Protein AF-A0A1I7VX96-F1 (afdb_monomer_lite)

Secondary structure (DSSP, 8-state):
--EEEEETTEEEEEEE-SSEEEEEE--EEEETTEEEETT-EEEETTEEEEEETTEEEEEEEEEE-TTS-EEEEETT-EEEETTEEEEEEE-SS-TTEEEEEEEE-SSS-----TT----TTSPPS--TT-SS---S--EEEEESEEE-----SEEEEEPP-TT--

pLDDT: mean 77.09, std 17.84, range [37.12, 96.31]

Foldseek 3Di:
DWDWDDDPNWTKIWDDDLWKTKIATAQWAADPNDTGHQQDWDDDDQFIWGIHSFFIFTQFGWDAEPVRDIDTDGEQDWDDHPQKIWHFYADPVCNQKIKIKIDGDPPDPPDPPPPPPDPPVDPPPPDPPPVDDDPDMDMDMDGRTDTRPDDDSMDMDTDDNPPPD

Radius of gyration: 26.32 Å; chains: 1; bounding box: 62×41×82 Å

Sequence (165 aa):
ADDNKTVDGFWFSCSYDTFRLKYEEEPRCVVNGTQYHVGELFREDYFQWLCLENGRWVTGCYYQNETKHWILLRIGQTGYNGLVKHVCDQYDDYPGRVQYYAEVRKDVPVKHPPNKGKNQNLPELIDNRLKEAPVRWLHTNAANFIVNNEGFKSKIRYLRDFRQI

Organism: Loa loa (NCBI:txid7209)

Structure (mmCIF, N/CA/C/O backbone):
data_AF-A0A1I7VX96-F1
#
_entry.id   AF-A0A1I7VX96-F1
#
loop_
_atom_site.group_PDB
_atom_site.id
_atom_site.type_symbol
_atom_site.label_atom_id
_atom_site.label_alt_id
_atom_site.label_comp_id
_atom_site.label_asym_id
_atom_site.label_entity_id
_atom_site.label_seq_id
_atom_site.pdbx_PDB_ins_code
_atom_site.Cartn_x
_atom_site.Cartn_y
_atom_site.Cartn_z
_atom_site.occupancy
_atom_site.B_iso_or_equiv
_atom_site.auth_seq_id
_atom_site.auth_comp_id
_atom_site.auth_asym_id
_atom_site.auth_atom_id
_atom_site.pdbx_PDB_model_num
ATOM 1 N N . ALA A 1 1 ? 30.147 1.633 -24.157 1.00 53.84 1 ALA A N 1
ATOM 2 C CA . ALA A 1 1 ? 29.199 0.508 -24.097 1.00 53.84 1 ALA A CA 1
ATOM 3 C C . ALA A 1 1 ? 28.753 0.419 -22.649 1.00 53.84 1 ALA A C 1
ATOM 5 O O . ALA A 1 1 ? 29.617 0.549 -21.793 1.00 53.84 1 ALA A O 1
ATOM 6 N N . ASP A 1 2 ? 27.444 0.312 -22.430 1.00 61.50 2 ASP A N 1
ATOM 7 C CA . ASP A 1 2 ? 26.744 0.328 -21.136 1.00 61.50 2 ASP A CA 1
ATOM 8 C C . ASP A 1 2 ? 26.829 1.660 -20.375 1.00 61.50 2 ASP A C 1
ATOM 10 O O . ASP A 1 2 ? 27.582 1.824 -19.419 1.00 61.50 2 ASP A O 1
ATOM 14 N N . ASP A 1 3 ? 26.023 2.629 -20.819 1.00 75.44 3 ASP A N 1
ATOM 15 C CA . ASP A 1 3 ? 25.790 3.868 -20.072 1.00 75.44 3 ASP A CA 1
ATOM 16 C C . ASP A 1 3 ? 24.621 3.636 -19.104 1.00 75.44 3 ASP A C 1
ATOM 18 O O . ASP A 1 3 ? 23.458 3.593 -19.520 1.00 75.44 3 ASP A O 1
ATOM 22 N N . ASN A 1 4 ? 24.929 3.506 -17.812 1.00 83.75 4 ASN A N 1
ATOM 23 C CA . ASN A 1 4 ? 23.937 3.658 -16.751 1.00 83.75 4 ASN A CA 1
ATOM 24 C C . ASN A 1 4 ? 23.809 5.148 -16.426 1.00 83.75 4 ASN A C 1
ATOM 26 O O . ASN A 1 4 ? 24.782 5.791 -16.028 1.00 83.75 4 ASN A O 1
ATOM 30 N N . LYS A 1 5 ? 22.611 5.702 -16.597 1.00 89.38 5 LYS A N 1
ATOM 31 C CA . LYS A 1 5 ? 22.299 7.097 -16.276 1.00 89.38 5 LYS A CA 1
ATOM 32 C C . LYS A 1 5 ? 21.200 7.153 -15.240 1.00 89.38 5 LYS A C 1
ATOM 34 O O . LYS A 1 5 ? 20.180 6.493 -15.386 1.00 89.38 5 LYS A O 1
ATOM 39 N N . THR A 1 6 ? 21.390 7.981 -14.227 1.00 90.12 6 THR A N 1
ATOM 40 C CA . THR A 1 6 ? 20.350 8.266 -13.242 1.00 90.12 6 THR A CA 1
ATOM 41 C C . THR A 1 6 ? 19.628 9.549 -13.640 1.00 90.12 6 THR A C 1
ATOM 43 O O . THR A 1 6 ? 20.275 10.572 -13.866 1.00 90.12 6 THR A O 1
ATOM 46 N N . VAL A 1 7 ? 18.301 9.501 -13.730 1.00 85.56 7 VAL A N 1
ATOM 47 C CA . VAL A 1 7 ? 17.436 10.663 -13.983 1.00 85.56 7 VAL A CA 1
ATOM 48 C C . VAL A 1 7 ? 16.371 10.680 -12.894 1.00 85.56 7 VAL A C 1
ATOM 50 O O . VAL A 1 7 ? 15.734 9.661 -12.643 1.00 85.56 7 VAL A O 1
ATOM 53 N N . ASP A 1 8 ? 16.224 11.814 -12.209 1.00 86.00 8 ASP A N 1
ATOM 54 C CA . ASP A 1 8 ? 15.278 11.997 -11.096 1.00 86.00 8 ASP A CA 1
ATOM 55 C C . ASP A 1 8 ? 15.392 10.939 -9.981 1.00 86.00 8 ASP A C 1
ATOM 57 O O . ASP A 1 8 ? 14.413 10.593 -9.331 1.00 86.00 8 ASP A O 1
ATOM 61 N N . GLY A 1 9 ? 16.604 10.418 -9.755 1.00 87.88 9 GLY A N 1
ATOM 62 C CA . GLY A 1 9 ? 16.881 9.396 -8.739 1.00 87.88 9 GLY A CA 1
ATOM 63 C C . GLY A 1 9 ? 16.716 7.949 -9.212 1.00 87.88 9 GLY A C 1
ATOM 64 O O . GLY A 1 9 ? 17.156 7.052 -8.504 1.00 87.88 9 GLY A O 1
ATOM 65 N N . PHE A 1 10 ? 16.191 7.721 -10.418 1.00 89.94 10 PHE A N 1
ATOM 66 C CA . PHE A 1 10 ? 15.984 6.386 -10.987 1.00 89.94 10 PHE A CA 1
ATOM 67 C C . PHE A 1 10 ? 17.051 6.048 -12.021 1.00 89.94 10 PHE A C 1
ATOM 69 O O . PHE A 1 10 ? 17.433 6.908 -12.823 1.00 89.94 10 PHE A O 1
ATOM 76 N N . TRP A 1 11 ? 17.545 4.809 -12.024 1.00 91.19 11 TRP A N 1
ATOM 77 C CA . TRP A 1 11 ? 18.533 4.381 -13.015 1.00 91.19 11 TRP A CA 1
ATOM 78 C C . TRP A 1 11 ? 17.889 3.918 -14.327 1.00 91.19 11 TRP A C 1
ATOM 80 O O . TRP A 1 11 ? 16.835 3.286 -14.372 1.00 91.19 11 TRP A O 1
ATOM 90 N N . PHE A 1 12 ? 18.585 4.220 -15.416 1.00 91.12 12 PHE A N 1
ATOM 91 C CA . PHE A 1 12 ? 18.267 3.821 -16.776 1.00 91.12 12 PHE A CA 1
ATOM 92 C C . PHE A 1 12 ? 19.527 3.254 -17.410 1.00 91.12 12 PHE A C 1
ATOM 94 O O . PHE A 1 12 ? 20.603 3.845 -17.297 1.00 91.12 12 PHE A O 1
ATOM 101 N N . SER A 1 13 ? 19.400 2.124 -18.092 1.00 90.75 13 SER A N 1
ATOM 102 C CA . SER A 1 13 ? 20.506 1.462 -18.769 1.00 90.75 13 SER A CA 1
ATOM 103 C C . SER A 1 13 ? 20.202 1.300 -20.249 1.00 90.75 13 SER A C 1
ATOM 105 O O . SER A 1 13 ? 19.113 0.873 -20.641 1.00 90.75 13 SER A O 1
ATOM 107 N N . CYS A 1 14 ? 21.177 1.638 -21.088 1.00 89.56 14 CYS A N 1
ATOM 108 C CA . CYS A 1 14 ? 21.124 1.374 -22.518 1.00 89.56 14 CYS A CA 1
ATOM 109 C C . CYS A 1 14 ? 22.382 0.613 -22.938 1.00 89.56 14 CYS A C 1
ATOM 111 O O . CYS A 1 14 ? 23.497 1.141 -22.880 1.00 89.56 14 CYS A O 1
ATOM 113 N N . SER A 1 15 ? 22.183 -0.625 -23.379 1.00 89.06 15 SER A N 1
ATOM 114 C CA . SER A 1 15 ? 23.227 -1.513 -23.886 1.00 89.06 15 SER A CA 1
ATOM 115 C C . SER A 1 15 ? 22.961 -1.821 -25.356 1.00 89.06 15 SER A C 1
ATOM 117 O O . SER A 1 15 ? 21.817 -2.009 -25.778 1.00 89.06 15 SER A O 1
ATOM 119 N N . TYR A 1 16 ? 24.009 -1.838 -26.175 1.00 88.00 16 TYR A N 1
ATOM 120 C CA . TYR A 1 16 ? 23.887 -2.171 -27.591 1.00 88.00 16 TYR A CA 1
ATOM 121 C C . TYR A 1 16 ? 25.049 -3.045 -28.047 1.00 88.00 16 TYR A C 1
ATOM 123 O O . TYR A 1 16 ? 26.193 -2.851 -27.638 1.00 88.00 16 TYR A O 1
ATOM 131 N N . ASP A 1 17 ? 24.732 -3.993 -28.917 1.00 85.38 17 ASP A N 1
ATOM 132 C CA . ASP A 1 17 ? 25.688 -4.809 -29.652 1.00 85.38 17 ASP A CA 1
ATOM 133 C C . ASP A 1 17 ? 25.320 -4.812 -31.150 1.00 85.38 17 ASP A C 1
ATOM 135 O O . ASP A 1 17 ? 24.450 -4.062 -31.600 1.00 85.38 17 ASP A O 1
ATOM 139 N N . THR A 1 18 ? 26.010 -5.619 -31.958 1.00 82.44 18 THR A N 1
ATOM 140 C CA . THR A 1 18 ? 25.782 -5.691 -33.412 1.00 82.44 18 THR A CA 1
ATOM 141 C C . THR A 1 18 ? 24.406 -6.242 -33.795 1.00 82.44 18 THR A C 1
ATOM 143 O O . THR A 1 18 ? 23.963 -6.026 -34.920 1.00 82.44 18 THR A O 1
ATOM 146 N N . PHE A 1 19 ? 23.724 -6.944 -32.888 1.00 83.69 19 PHE A N 1
ATOM 147 C CA . PHE A 1 19 ? 22.478 -7.665 -33.152 1.00 83.69 19 PHE A CA 1
ATOM 148 C C . PHE A 1 19 ? 21.283 -7.111 -32.381 1.00 83.69 19 PHE A C 1
ATOM 150 O O . PHE A 1 19 ? 20.142 -7.330 -32.792 1.00 83.69 19 PHE A O 1
ATOM 157 N N . ARG A 1 20 ? 21.497 -6.414 -31.265 1.00 87.75 20 ARG A N 1
ATOM 158 C CA . ARG A 1 20 ? 20.423 -5.908 -30.411 1.00 87.75 20 ARG A CA 1
ATOM 159 C C . ARG A 1 20 ? 20.769 -4.585 -29.737 1.00 87.75 20 ARG A C 1
ATOM 161 O O . ARG A 1 20 ? 21.895 -4.320 -29.334 1.00 87.75 20 ARG A O 1
ATOM 168 N N . LEU A 1 21 ? 19.722 -3.797 -29.545 1.00 88.62 21 LEU A N 1
ATOM 169 C CA . LEU A 1 21 ? 19.660 -2.654 -28.648 1.00 88.62 21 LEU A CA 1
ATOM 170 C C . LEU A 1 21 ? 18.741 -3.036 -27.482 1.00 88.62 21 LEU A C 1
ATOM 172 O O . LEU A 1 21 ? 17.587 -3.407 -27.712 1.00 88.62 21 LEU A O 1
ATOM 176 N N . LYS A 1 22 ? 19.240 -2.957 -26.251 1.00 90.06 22 LYS A N 1
ATOM 177 C CA . LYS A 1 22 ? 18.507 -3.266 -25.023 1.00 90.06 22 LYS A CA 1
ATOM 178 C C . LYS A 1 22 ? 18.438 -2.019 -24.145 1.00 90.06 22 LYS A C 1
ATOM 180 O O . LYS A 1 22 ? 19.456 -1.429 -23.795 1.00 90.06 22 LYS A O 1
ATOM 185 N N . TYR A 1 23 ? 17.217 -1.647 -23.790 1.00 89.62 23 TYR A N 1
ATOM 186 C CA . TYR A 1 23 ? 16.910 -0.578 -22.851 1.00 89.62 23 TYR A CA 1
ATOM 187 C C . TYR A 1 23 ? 16.267 -1.175 -21.604 1.00 89.62 23 TYR A C 1
ATOM 189 O O . TYR A 1 23 ? 15.375 -2.019 -21.728 1.00 89.62 23 TYR A O 1
ATOM 197 N N . GLU A 1 24 ? 16.712 -0.734 -20.435 1.00 90.19 24 GLU A N 1
ATOM 198 C CA . GLU A 1 24 ? 16.163 -1.101 -19.131 1.00 90.19 24 GLU A CA 1
ATOM 199 C C . GLU A 1 24 ? 15.990 0.148 -18.274 1.00 90.19 24 GLU A C 1
ATOM 201 O O . GLU A 1 24 ? 16.815 1.062 -18.310 1.00 90.19 24 GLU A O 1
ATOM 206 N N . GLU A 1 25 ? 14.920 0.169 -17.493 1.00 89.75 25 GLU A N 1
ATOM 207 C CA . GLU A 1 25 ? 14.646 1.210 -16.511 1.00 89.75 25 GLU A CA 1
ATOM 208 C C . GLU A 1 25 ? 14.363 0.590 -15.144 1.00 89.75 25 GLU A C 1
ATOM 210 O O . GLU A 1 25 ? 13.839 -0.525 -15.041 1.00 89.75 25 GLU A O 1
ATOM 215 N N . GLU A 1 26 ? 14.722 1.319 -14.091 1.00 89.69 26 GLU A N 1
ATOM 216 C CA . GLU A 1 26 ? 14.407 0.936 -12.724 1.00 89.69 26 GLU A CA 1
ATOM 217 C C . GLU A 1 26 ? 12.884 0.818 -12.536 1.00 89.69 26 GLU A C 1
ATOM 219 O O . GLU A 1 26 ? 12.147 1.758 -12.852 1.00 89.69 26 GLU A O 1
ATOM 224 N N . PRO A 1 27 ? 12.379 -0.312 -12.006 1.00 89.06 27 PRO A N 1
ATOM 225 C CA . PRO A 1 27 ? 10.967 -0.431 -11.688 1.00 89.06 27 PRO A CA 1
ATOM 226 C C . PRO A 1 27 ? 10.592 0.557 -10.577 1.00 89.06 27 PRO A C 1
ATOM 228 O O . PRO A 1 27 ? 11.306 0.702 -9.588 1.00 89.06 27 PRO A O 1
ATOM 231 N N . ARG A 1 28 ? 9.440 1.211 -10.726 1.00 89.88 28 ARG A N 1
ATOM 232 C CA . ARG A 1 28 ? 8.921 2.210 -9.782 1.00 89.88 28 ARG A CA 1
ATOM 233 C C . ARG A 1 28 ? 7.401 2.217 -9.779 1.00 89.88 28 ARG A C 1
ATOM 235 O O . ARG A 1 28 ? 6.787 1.636 -10.671 1.00 89.88 28 ARG A O 1
ATOM 242 N N . CYS A 1 29 ? 6.795 2.886 -8.806 1.00 91.12 29 CYS A N 1
ATOM 243 C CA . CYS A 1 29 ? 5.356 3.150 -8.789 1.00 91.12 29 CYS A CA 1
ATOM 244 C C . CYS A 1 29 ? 5.109 4.632 -9.007 1.00 91.12 29 CYS A C 1
ATOM 246 O O . CYS A 1 29 ? 5.711 5.455 -8.321 1.00 91.12 29 CYS A O 1
ATOM 248 N N . VAL A 1 30 ? 4.183 4.969 -9.905 1.00 90.19 30 VAL A N 1
ATOM 249 C CA . VAL A 1 30 ? 3.789 6.360 -10.143 1.00 90.19 30 VAL A CA 1
ATOM 250 C C . VAL A 1 30 ? 2.350 6.570 -9.712 1.00 90.19 30 VAL A C 1
ATOM 252 O O . VAL A 1 30 ? 1.417 5.974 -10.249 1.00 90.19 30 VAL A O 1
ATOM 255 N N . VAL A 1 31 ? 2.181 7.413 -8.699 1.00 89.44 31 VAL A N 1
ATOM 256 C CA . VAL A 1 31 ? 0.896 7.687 -8.055 1.00 89.44 31 VAL A CA 1
ATOM 257 C C . VAL A 1 31 ? 0.717 9.194 -7.995 1.00 89.44 31 VAL A C 1
ATOM 259 O O . VAL A 1 31 ? 1.516 9.892 -7.380 1.00 89.44 31 VAL A O 1
ATOM 262 N N . ASN A 1 32 ? -0.314 9.708 -8.671 1.00 88.31 32 ASN A N 1
ATOM 263 C CA . ASN A 1 32 ? -0.612 11.145 -8.755 1.00 88.31 32 ASN A CA 1
ATOM 264 C C . ASN A 1 32 ? 0.596 12.016 -9.171 1.00 88.31 32 ASN A C 1
ATOM 266 O O . ASN A 1 32 ? 0.725 13.160 -8.745 1.00 88.31 32 ASN A O 1
ATOM 270 N N . GLY A 1 33 ? 1.490 11.472 -10.007 1.00 87.00 33 GLY A N 1
ATOM 271 C CA . GLY A 1 33 ? 2.703 12.149 -10.481 1.00 87.00 33 GLY A CA 1
ATOM 272 C C . GLY A 1 33 ? 3.916 12.040 -9.551 1.00 87.00 33 GLY A C 1
ATOM 273 O O . GLY A 1 33 ? 5.005 12.452 -9.940 1.00 87.00 33 GLY A O 1
ATOM 274 N N . THR A 1 34 ? 3.771 11.460 -8.357 1.00 91.19 34 THR A N 1
ATOM 275 C CA . THR A 1 34 ? 4.896 11.128 -7.473 1.00 91.19 34 THR A CA 1
ATOM 276 C C . THR A 1 34 ? 5.432 9.741 -7.804 1.00 91.19 34 THR A C 1
ATOM 278 O O . THR A 1 34 ? 4.657 8.805 -8.001 1.00 91.19 34 THR A O 1
ATOM 281 N N . GLN A 1 35 ? 6.757 9.623 -7.876 1.00 91.19 35 GLN A N 1
ATOM 282 C CA . GLN A 1 35 ? 7.459 8.378 -8.169 1.00 91.19 35 GLN A CA 1
ATOM 283 C C . GLN A 1 35 ? 8.017 7.789 -6.872 1.00 91.19 35 GLN A C 1
ATOM 285 O O . GLN A 1 35 ? 8.638 8.511 -6.095 1.00 91.19 35 GLN A O 1
ATOM 290 N N . TYR A 1 36 ? 7.802 6.495 -6.661 1.00 92.62 36 TYR A N 1
ATOM 291 C CA . TYR A 1 36 ? 8.263 5.752 -5.488 1.00 92.62 36 TYR A CA 1
ATOM 292 C C . TYR A 1 36 ? 9.166 4.602 -5.915 1.00 92.62 36 TYR A C 1
ATOM 294 O O . TYR A 1 36 ? 8.854 3.901 -6.887 1.00 92.62 36 TYR A O 1
ATOM 302 N N . HIS A 1 37 ? 10.247 4.379 -5.171 1.00 93.31 37 HIS A N 1
ATOM 303 C CA . HIS A 1 37 ? 11.122 3.235 -5.411 1.00 93.31 37 HIS A CA 1
ATOM 304 C C . HIS A 1 37 ? 10.446 1.933 -4.979 1.00 93.31 37 HIS A C 1
ATOM 306 O O . HIS A 1 37 ? 9.606 1.896 -4.076 1.00 93.31 37 HIS A O 1
ATOM 312 N N . VAL A 1 38 ? 10.834 0.825 -5.605 1.00 93.25 38 VAL A N 1
ATOM 313 C CA . VAL A 1 38 ? 10.371 -0.499 -5.179 1.00 93.25 38 VAL A CA 1
ATOM 314 C C . VAL A 1 38 ? 10.849 -0.782 -3.755 1.00 93.25 38 VAL A C 1
ATOM 316 O O . VAL A 1 38 ? 12.014 -0.590 -3.420 1.00 93.25 38 VAL A O 1
ATOM 319 N N . GLY A 1 39 ? 9.928 -1.241 -2.910 1.00 94.19 39 GLY A N 1
ATOM 320 C CA . GLY A 1 39 ? 10.145 -1.427 -1.476 1.00 94.19 39 GLY A CA 1
ATOM 321 C C . GLY A 1 39 ? 9.770 -0.211 -0.625 1.00 94.19 39 GLY A C 1
ATOM 322 O O . GLY A 1 39 ? 9.690 -0.333 0.598 1.00 94.19 39 GLY A O 1
ATOM 323 N N . GLU A 1 40 ? 9.497 0.943 -1.235 1.00 95.62 40 GLU A N 1
ATOM 324 C CA . GLU A 1 40 ? 9.093 2.143 -0.509 1.00 95.62 40 GLU A CA 1
ATOM 325 C C . GLU A 1 40 ? 7.641 2.049 -0.021 1.00 95.62 40 GLU A C 1
ATOM 327 O O . GLU A 1 40 ? 6.742 1.583 -0.729 1.00 95.62 40 GLU A O 1
ATOM 332 N N . LEU A 1 41 ? 7.418 2.507 1.213 1.00 96.19 41 LEU A N 1
ATOM 333 C CA . LEU A 1 41 ? 6.098 2.619 1.821 1.00 96.19 41 LEU A CA 1
ATOM 334 C C . LEU A 1 41 ? 5.607 4.059 1.712 1.00 96.19 41 LEU A C 1
ATOM 336 O O . LEU A 1 41 ? 6.274 4.981 2.179 1.00 96.19 41 LEU A O 1
ATOM 340 N N . PHE A 1 42 ? 4.403 4.248 1.190 1.00 95.50 42 PHE A N 1
ATOM 341 C CA . PHE A 1 42 ? 3.775 5.560 1.078 1.00 95.50 42 PHE A CA 1
ATOM 342 C C . PHE A 1 42 ? 2.320 5.520 1.537 1.00 95.50 42 PHE A C 1
ATOM 344 O O . PHE A 1 42 ? 1.709 4.460 1.675 1.00 95.50 42 PHE A O 1
ATOM 351 N N . ARG A 1 43 ? 1.758 6.695 1.823 1.00 93.69 43 ARG A N 1
ATOM 352 C CA . ARG A 1 43 ? 0.356 6.835 2.217 1.00 93.69 43 ARG A CA 1
ATOM 353 C C . ARG A 1 43 ? -0.432 7.491 1.098 1.00 93.69 43 ARG A C 1
ATOM 355 O O . ARG A 1 43 ? -0.071 8.576 0.653 1.00 93.69 43 ARG A O 1
ATOM 362 N N . GLU A 1 44 ? -1.552 6.880 0.746 1.00 92.19 44 GLU A N 1
ATOM 363 C CA . GLU A 1 44 ? -2.582 7.488 -0.090 1.00 92.19 44 GLU A CA 1
ATOM 364 C C . GLU A 1 44 ? -3.910 7.384 0.664 1.00 92.19 44 GLU A C 1
ATOM 366 O O . GLU A 1 44 ? -4.342 6.291 1.041 1.00 92.19 44 GLU A O 1
ATOM 371 N N . ASP A 1 45 ? -4.510 8.537 0.952 1.00 88.94 45 ASP A N 1
ATOM 372 C CA . ASP A 1 45 ? -5.693 8.676 1.800 1.00 88.94 45 ASP A CA 1
ATOM 373 C C . ASP A 1 45 ? -5.551 7.952 3.152 1.00 88.94 45 ASP A C 1
ATOM 375 O O . ASP A 1 45 ? -4.719 8.312 3.993 1.00 88.94 45 ASP A O 1
ATOM 379 N N . TYR A 1 46 ? -6.372 6.924 3.361 1.00 90.88 46 TYR A N 1
ATOM 380 C CA . TYR A 1 46 ? -6.425 6.116 4.573 1.00 90.88 46 TYR A CA 1
ATOM 381 C C . TYR A 1 46 ? -5.604 4.838 4.465 1.00 90.88 46 TYR A C 1
ATOM 383 O O . TYR A 1 46 ? -5.627 4.054 5.403 1.00 90.88 46 TYR A O 1
ATOM 391 N N . PHE A 1 47 ? -4.894 4.594 3.366 1.00 94.31 47 PHE A N 1
ATOM 392 C CA . PHE A 1 47 ? -4.192 3.335 3.142 1.00 94.31 47 PHE A CA 1
ATOM 393 C C . PHE A 1 47 ? -2.683 3.540 3.082 1.00 94.31 47 PHE A C 1
ATOM 395 O O . PHE A 1 47 ? -2.169 4.514 2.526 1.00 94.31 47 PHE A O 1
ATOM 402 N N . GLN A 1 48 ? -1.971 2.598 3.688 1.00 96.31 48 GLN A N 1
ATOM 403 C CA . GLN A 1 48 ? -0.545 2.433 3.494 1.00 96.31 48 GLN A CA 1
ATOM 404 C C . GLN A 1 48 ? -0.327 1.503 2.309 1.00 96.31 48 GLN A C 1
ATOM 406 O O . GLN A 1 48 ? -0.863 0.395 2.281 1.00 96.31 48 GLN A O 1
ATOM 411 N N . TRP A 1 49 ? 0.484 1.953 1.366 1.00 95.88 49 TRP A N 1
ATOM 412 C CA . TRP A 1 49 ? 0.851 1.220 0.172 1.00 95.88 49 TRP A CA 1
ATOM 413 C C . TRP A 1 49 ? 2.339 0.895 0.196 1.00 95.88 49 TRP A C 1
ATOM 415 O O . TRP A 1 49 ? 3.159 1.724 0.580 1.00 95.88 49 TRP A O 1
ATOM 425 N N . LEU A 1 50 ? 2.674 -0.305 -0.256 1.00 95.69 50 LEU A N 1
ATOM 426 C CA . LEU A 1 50 ? 4.019 -0.742 -0.588 1.00 95.69 50 LEU A CA 1
ATOM 427 C C . LEU A 1 50 ? 4.169 -0.712 -2.103 1.00 95.69 50 LEU A C 1
ATOM 429 O O . LEU A 1 50 ? 3.382 -1.347 -2.813 1.00 95.69 50 LEU A O 1
ATOM 433 N N . CYS A 1 51 ? 5.180 -0.002 -2.591 1.00 94.25 51 CYS A N 1
ATOM 434 C CA . CYS A 1 51 ? 5.542 -0.077 -3.994 1.00 94.25 51 CYS A CA 1
ATOM 435 C C . CYS A 1 51 ? 6.246 -1.406 -4.295 1.00 94.25 51 CYS A C 1
ATOM 437 O O . CYS A 1 51 ? 7.234 -1.768 -3.656 1.00 94.25 51 CYS A O 1
ATOM 439 N N . LEU A 1 52 ? 5.735 -2.131 -5.283 1.00 92.62 52 LEU A N 1
ATOM 440 C CA . LEU A 1 52 ? 6.301 -3.356 -5.832 1.00 92.62 52 LEU A CA 1
ATOM 441 C C . LEU A 1 52 ? 6.688 -3.109 -7.287 1.00 92.62 52 LEU A C 1
ATOM 443 O O . LEU A 1 52 ? 6.217 -2.173 -7.927 1.00 92.62 52 LEU A O 1
ATOM 447 N N . GLU A 1 53 ? 7.503 -3.989 -7.860 1.00 88.62 53 GLU A N 1
ATOM 448 C CA . GLU A 1 53 ? 7.891 -3.820 -9.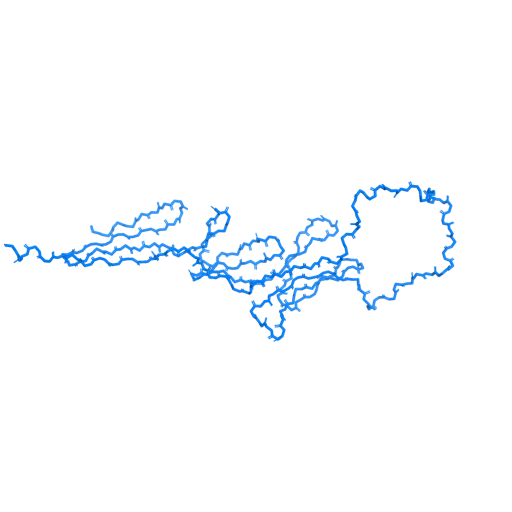258 1.00 88.62 53 GLU A CA 1
ATOM 449 C C . GLU A 1 53 ? 6.669 -3.814 -10.185 1.00 88.62 53 GLU A C 1
ATOM 451 O O . GLU A 1 53 ? 6.607 -3.058 -11.148 1.00 88.62 53 GLU A O 1
ATOM 456 N N . ASN A 1 54 ? 5.701 -4.697 -9.949 1.00 87.56 54 ASN A N 1
ATOM 457 C CA . ASN A 1 54 ? 4.537 -4.922 -10.812 1.00 87.56 54 ASN A CA 1
ATOM 458 C C . ASN A 1 54 ? 3.306 -4.074 -10.448 1.00 87.56 54 ASN A C 1
ATOM 460 O O . ASN A 1 54 ? 2.278 -4.183 -11.118 1.00 87.56 54 ASN A O 1
ATOM 464 N N . GLY A 1 55 ? 3.371 -3.265 -9.394 1.00 90.88 55 GLY A N 1
ATOM 465 C CA . GLY A 1 55 ? 2.197 -2.595 -8.854 1.00 90.88 55 GLY A CA 1
ATOM 466 C C . GLY A 1 55 ? 2.406 -2.106 -7.439 1.00 90.88 55 GLY A C 1
ATOM 467 O O . GLY A 1 55 ? 3.522 -1.978 -6.959 1.00 90.88 55 GLY A O 1
ATOM 468 N N . ARG A 1 56 ? 1.308 -1.842 -6.750 1.00 92.38 56 ARG A N 1
ATOM 469 C CA . ARG A 1 56 ? 1.314 -1.409 -5.355 1.00 92.38 56 ARG A CA 1
ATOM 470 C C . ARG A 1 56 ? 0.361 -2.256 -4.536 1.00 92.38 56 ARG A C 1
ATOM 472 O O . ARG A 1 56 ? -0.697 -2.651 -5.028 1.00 92.38 56 ARG A O 1
ATOM 479 N N . TRP A 1 57 ? 0.752 -2.526 -3.299 1.00 93.75 57 TRP A N 1
ATOM 480 C CA . TRP A 1 57 ? 0.051 -3.428 -2.392 1.00 93.75 57 TRP A CA 1
ATOM 481 C C . TRP A 1 57 ? -0.327 -2.720 -1.092 1.00 93.75 57 TRP A C 1
ATOM 483 O O . TRP A 1 57 ? 0.497 -2.000 -0.533 1.00 93.75 57 TRP A O 1
ATOM 493 N N . VAL A 1 58 ? -1.541 -2.927 -0.583 1.00 94.38 58 VAL A N 1
ATOM 494 C CA . VAL A 1 58 ? -1.975 -2.333 0.690 1.00 94.38 58 VAL A CA 1
ATOM 495 C C . VAL A 1 58 ? -1.366 -3.099 1.863 1.00 94.38 58 VAL A C 1
ATOM 497 O O . VAL A 1 58 ? -1.571 -4.300 2.009 1.00 94.38 58 VAL A O 1
ATOM 500 N N . THR A 1 59 ? -0.641 -2.413 2.743 1.00 94.69 59 THR A N 1
ATOM 501 C CA . THR A 1 59 ? -0.031 -3.021 3.942 1.00 94.69 59 THR A CA 1
ATOM 502 C C . THR A 1 59 ? -0.757 -2.669 5.238 1.00 94.69 59 THR A C 1
ATOM 504 O O . THR A 1 59 ? -0.552 -3.322 6.264 1.00 94.69 59 THR A O 1
ATOM 507 N N . GLY A 1 60 ? -1.618 -1.653 5.215 1.00 94.62 60 GLY A N 1
ATOM 508 C CA . GLY A 1 60 ? -2.364 -1.214 6.389 1.00 94.62 60 GLY A CA 1
ATOM 509 C C . GLY A 1 60 ? -3.236 0.003 6.121 1.00 94.62 60 GLY A C 1
ATOM 510 O O . GLY A 1 60 ? -3.324 0.491 4.994 1.00 94.62 60 GLY A O 1
ATOM 511 N N . CYS A 1 61 ? -3.863 0.502 7.180 1.00 93.69 61 CYS A N 1
ATOM 512 C CA . CYS A 1 61 ? -4.745 1.656 7.143 1.00 93.69 61 CYS A CA 1
ATOM 513 C C . CYS A 1 61 ? -4.326 2.694 8.185 1.00 93.69 61 CYS A C 1
ATOM 515 O O . CYS A 1 61 ? -3.947 2.354 9.302 1.00 93.69 61 CYS A O 1
ATOM 517 N N . TYR A 1 62 ? -4.444 3.969 7.853 1.00 92.81 62 TYR A N 1
ATOM 518 C CA . TYR A 1 62 ? -4.205 5.077 8.758 1.00 92.81 62 TYR A CA 1
ATOM 519 C C . TYR A 1 62 ? -5.516 5.627 9.308 1.00 92.81 62 TYR A C 1
ATOM 521 O O . TYR A 1 62 ? -6.483 5.819 8.575 1.00 92.81 62 TYR A O 1
ATOM 529 N N . TYR A 1 63 ? -5.519 5.970 10.591 1.00 89.81 63 TYR A N 1
ATOM 530 C CA . TYR A 1 63 ? -6.547 6.824 11.178 1.00 89.81 63 TYR A CA 1
ATOM 531 C C . TYR A 1 63 ? -5.913 7.991 11.916 1.00 89.81 63 TYR A C 1
ATOM 533 O O . TYR A 1 63 ? -4.761 7.926 12.344 1.00 89.81 63 TYR A O 1
ATOM 541 N N . GLN A 1 64 ? -6.669 9.071 12.055 1.00 86.81 64 GLN A N 1
ATOM 542 C CA . GLN A 1 64 ? -6.231 10.241 12.793 1.00 86.81 64 GLN A CA 1
ATOM 543 C C . GLN A 1 64 ? -6.807 10.196 14.210 1.00 86.81 64 GLN A C 1
ATOM 545 O O . GLN A 1 64 ? -8.008 9.990 14.392 1.00 86.81 64 GLN A O 1
ATOM 550 N N . ASN A 1 65 ? -5.949 10.351 15.216 1.00 78.75 65 ASN A N 1
ATOM 551 C CA . ASN A 1 65 ? -6.369 10.383 16.613 1.00 78.75 65 ASN A CA 1
ATOM 552 C C . ASN A 1 65 ? -6.883 11.781 17.029 1.00 78.75 65 ASN A C 1
ATOM 554 O O . ASN A 1 65 ? -6.837 12.737 16.252 1.00 78.75 65 ASN A O 1
ATOM 558 N N . GLU A 1 66 ? -7.348 11.917 18.276 1.00 77.88 66 GLU A N 1
ATOM 559 C CA . GLU A 1 66 ? -7.821 13.196 18.841 1.00 77.88 66 GLU A CA 1
ATOM 560 C C . GLU A 1 66 ? -6.781 14.329 18.769 1.00 77.88 66 GLU A C 1
ATOM 562 O O . GLU A 1 66 ? -7.136 15.491 18.571 1.00 77.88 66 GLU A O 1
ATOM 567 N N . THR A 1 67 ? -5.489 14.003 18.861 1.00 81.62 67 THR A N 1
ATOM 568 C CA . THR A 1 67 ? -4.378 14.964 18.771 1.00 81.62 67 THR A CA 1
ATOM 569 C C . THR A 1 67 ? -3.921 15.240 17.336 1.00 81.62 67 THR A C 1
ATOM 571 O O . THR A 1 67 ? -2.888 15.870 17.127 1.00 81.62 67 THR A O 1
ATOM 574 N N . LYS A 1 68 ? -4.702 14.821 16.331 1.00 81.62 68 LYS A N 1
ATOM 575 C CA . LYS A 1 68 ? -4.415 14.972 14.895 1.00 81.62 68 LYS A CA 1
ATOM 576 C C . LYS A 1 68 ? -3.180 14.213 14.395 1.00 81.62 68 LYS A C 1
ATOM 578 O O . LYS A 1 68 ? -2.776 14.409 13.245 1.00 81.62 68 LYS A O 1
ATOM 583 N N . HIS A 1 69 ? -2.621 13.309 15.190 1.00 83.31 69 HIS A N 1
ATOM 584 C CA . HIS A 1 69 ? -1.563 12.402 14.763 1.00 83.31 69 HIS A CA 1
ATOM 585 C C . HIS A 1 69 ? -2.138 11.198 14.018 1.00 83.31 69 HIS A C 1
ATOM 587 O O . HIS A 1 69 ? -3.181 10.648 14.374 1.00 83.31 69 HIS A O 1
ATOM 593 N N . TRP A 1 70 ? -1.432 10.786 12.970 1.00 89.56 70 TRP A N 1
ATOM 594 C CA . TRP A 1 70 ? -1.794 9.624 12.174 1.00 89.56 70 TRP A CA 1
ATOM 595 C C . TRP A 1 70 ? -1.217 8.356 12.790 1.00 89.56 70 TRP A C 1
ATOM 597 O O . TRP A 1 70 ? -0.017 8.274 13.043 1.00 89.56 70 TRP A O 1
ATOM 607 N N . ILE A 1 71 ? -2.077 7.369 13.003 1.00 91.75 71 ILE A N 1
ATOM 608 C CA . ILE A 1 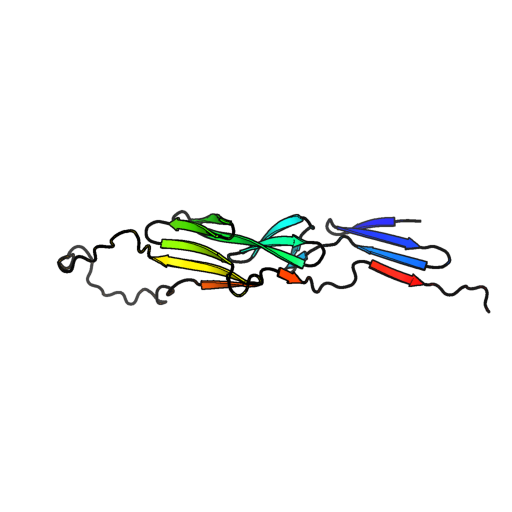71 ? -1.739 6.070 13.574 1.00 91.75 71 ILE A CA 1
ATOM 609 C C . ILE A 1 71 ? -1.976 5.009 12.505 1.00 91.75 71 ILE A C 1
ATOM 611 O O . ILE A 1 71 ? -3.019 5.006 11.851 1.00 91.75 71 ILE A O 1
ATOM 615 N N . LEU A 1 72 ? -0.996 4.125 12.329 1.00 95.19 72 LEU A N 1
ATOM 616 C CA . LEU A 1 72 ? -1.068 2.995 11.411 1.00 95.19 72 LEU A CA 1
ATOM 617 C C . LEU A 1 72 ? -1.687 1.781 12.109 1.00 95.19 72 LEU A C 1
ATOM 619 O O . LEU A 1 72 ? -1.210 1.347 13.156 1.00 95.19 72 LEU A O 1
ATOM 623 N N . LEU A 1 73 ? -2.699 1.204 11.477 1.00 93.88 73 LEU A N 1
ATOM 624 C CA . LEU A 1 73 ? -3.256 -0.108 11.767 1.00 93.88 73 LEU A CA 1
ATOM 625 C C . LEU A 1 73 ? -2.794 -1.074 10.681 1.00 93.88 73 LEU A C 1
ATOM 627 O O . LEU A 1 73 ? -2.964 -0.801 9.493 1.00 93.88 73 LEU A O 1
ATOM 631 N N . ARG A 1 74 ? -2.224 -2.213 11.071 1.00 94.19 74 ARG A N 1
ATOM 632 C CA . ARG A 1 74 ? -1.993 -3.309 10.122 1.00 94.19 74 ARG A CA 1
ATOM 633 C C . ARG A 1 74 ? -3.329 -3.934 9.727 1.00 94.19 74 ARG A C 1
ATOM 635 O O . ARG A 1 74 ? -4.320 -3.799 10.443 1.00 94.19 74 ARG A O 1
ATOM 642 N N . ILE A 1 75 ? -3.340 -4.644 8.606 1.00 91.56 75 ILE A N 1
ATOM 643 C CA . ILE A 1 75 ? -4.509 -5.422 8.185 1.00 91.56 75 ILE A CA 1
ATOM 644 C C . ILE A 1 75 ? -4.901 -6.409 9.299 1.00 91.56 75 ILE A C 1
ATOM 646 O O . ILE A 1 75 ? -4.039 -7.059 9.895 1.00 91.56 75 ILE A O 1
ATOM 650 N N . GLY A 1 76 ? -6.194 -6.461 9.614 1.00 88.69 76 GLY A N 1
ATOM 651 C CA . GLY A 1 76 ? -6.781 -7.227 10.714 1.00 88.69 76 GLY A CA 1
ATOM 652 C C . GLY A 1 76 ? -6.699 -6.542 12.085 1.00 88.69 76 GLY A C 1
ATOM 653 O O . GLY A 1 76 ? -7.183 -7.093 13.072 1.00 88.69 76 GLY A O 1
ATOM 654 N N . GLN A 1 77 ? -6.086 -5.356 12.194 1.00 92.81 77 GLN A N 1
ATOM 655 C CA . GLN A 1 77 ? -5.985 -4.641 13.468 1.00 92.81 77 GLN A CA 1
ATOM 656 C C . GLN A 1 77 ? -7.128 -3.653 13.688 1.00 92.81 77 GLN A C 1
ATOM 658 O O . GLN A 1 77 ? -7.664 -3.026 12.771 1.00 92.81 77 GLN A O 1
ATOM 663 N N . THR A 1 78 ? -7.426 -3.452 14.970 1.00 90.00 78 THR A N 1
ATOM 664 C CA . THR A 1 78 ? -8.375 -2.450 15.444 1.00 90.00 78 THR A CA 1
ATOM 665 C C . THR A 1 78 ? -7.689 -1.441 16.353 1.00 90.00 78 THR A C 1
ATOM 667 O O . THR A 1 78 ? -6.991 -1.828 17.291 1.00 90.00 78 THR A O 1
ATOM 670 N N . GLY A 1 79 ? -7.925 -0.157 16.107 1.00 88.00 79 GLY A N 1
ATOM 671 C CA . GLY A 1 79 ? -7.513 0.950 16.964 1.00 88.00 79 GLY A CA 1
ATOM 672 C C . GLY A 1 79 ? -8.701 1.548 17.704 1.00 88.00 79 GLY A C 1
ATOM 673 O O . GLY A 1 79 ? -9.837 1.482 17.237 1.00 88.00 79 GLY A O 1
ATOM 674 N N . TYR A 1 80 ? -8.439 2.178 18.843 1.00 82.88 80 TYR A N 1
ATOM 675 C CA . TYR A 1 80 ? -9.461 2.885 19.608 1.00 82.88 80 TYR A CA 1
ATOM 676 C C . TYR A 1 80 ? -9.060 4.342 19.786 1.00 82.88 80 TYR A 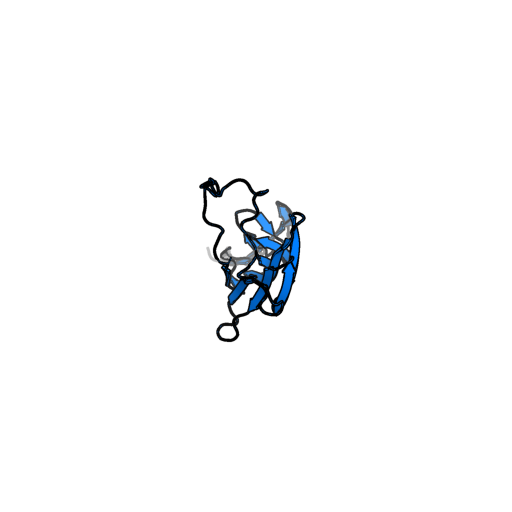C 1
ATOM 678 O O . TYR A 1 80 ? -7.911 4.649 20.103 1.00 82.88 80 TYR A O 1
ATOM 686 N N . ASN A 1 81 ? -10.026 5.229 19.585 1.00 81.19 81 ASN A N 1
ATOM 687 C CA . ASN A 1 81 ? -9.902 6.657 19.820 1.00 81.19 81 ASN A CA 1
ATOM 688 C C . ASN A 1 81 ? -11.163 7.120 20.563 1.00 81.19 81 ASN A C 1
ATOM 690 O O . ASN A 1 81 ? -12.221 7.326 19.964 1.00 81.19 81 ASN A O 1
ATOM 694 N N . GLY A 1 82 ? -11.084 7.145 21.895 1.00 77.38 82 GLY A N 1
ATOM 695 C CA . GLY A 1 82 ? -12.237 7.383 22.763 1.00 77.38 82 GLY A CA 1
ATOM 696 C C . GLY A 1 82 ? -13.354 6.347 22.559 1.00 77.38 82 GLY A C 1
ATOM 697 O O . GLY A 1 82 ? -13.171 5.148 22.794 1.00 77.38 82 GLY A O 1
ATOM 698 N N . LEU A 1 83 ? -14.526 6.824 22.129 1.00 74.94 83 LEU A N 1
ATOM 699 C CA . LEU A 1 83 ? -15.707 5.998 21.829 1.00 74.94 83 LEU A CA 1
ATOM 700 C C . LEU A 1 83 ? -15.710 5.425 20.405 1.00 74.94 83 LEU A C 1
ATOM 702 O O . LEU A 1 83 ? -16.588 4.625 20.077 1.00 74.94 83 LEU A O 1
ATOM 706 N N . VAL A 1 84 ? -14.753 5.823 19.565 1.00 80.81 84 VAL A N 1
ATOM 707 C CA . VAL A 1 84 ? -14.647 5.376 18.175 1.00 80.81 84 VAL A CA 1
ATOM 708 C C . VAL A 1 84 ? -13.661 4.215 18.085 1.00 80.81 84 VAL A C 1
ATOM 710 O O . VAL A 1 84 ? -12.527 4.284 18.563 1.00 80.81 84 VAL A O 1
ATOM 713 N N . LYS A 1 85 ? -14.108 3.128 17.467 1.00 83.06 85 LYS A N 1
ATOM 714 C CA . LYS A 1 85 ? -13.312 1.974 17.066 1.00 83.06 85 LYS A CA 1
ATOM 715 C C . LYS A 1 85 ? -12.990 2.118 15.583 1.00 83.06 85 LYS A C 1
ATOM 717 O O . LYS A 1 85 ? -13.890 2.233 14.757 1.00 83.06 85 LYS A O 1
ATOM 722 N N . HIS A 1 86 ? -11.710 2.096 15.259 1.00 88.12 86 HIS A N 1
ATOM 723 C CA . HIS A 1 86 ? -11.192 2.090 13.899 1.00 88.12 86 HIS A CA 1
ATOM 724 C C . HIS A 1 86 ? -10.766 0.670 13.545 1.00 88.12 86 HIS A C 1
ATOM 726 O O . HIS A 1 86 ? -10.114 0.009 14.352 1.00 88.12 86 HIS A O 1
ATOM 732 N N . VAL A 1 87 ? -11.115 0.203 12.355 1.00 86.00 87 VAL A N 1
ATOM 733 C CA . VAL A 1 87 ? -10.813 -1.154 11.897 1.00 86.00 87 VAL A CA 1
ATOM 734 C C . VAL A 1 87 ? -10.168 -1.077 10.522 1.00 86.00 87 VAL A C 1
ATOM 736 O O . VAL A 1 87 ? -10.666 -0.373 9.644 1.00 86.00 87 VAL A O 1
ATOM 739 N N . CYS A 1 88 ? -9.053 -1.784 10.358 1.00 90.56 88 CYS A N 1
ATOM 740 C CA . CYS A 1 88 ? -8.450 -2.068 9.063 1.00 90.56 88 CYS A CA 1
ATOM 741 C C . CYS A 1 88 ? -8.653 -3.553 8.788 1.00 90.56 88 CYS A C 1
ATOM 743 O O . CYS A 1 88 ? -7.982 -4.381 9.399 1.00 90.56 88 CYS A O 1
ATOM 745 N N . ASP A 1 89 ? -9.602 -3.883 7.928 1.00 86.81 89 ASP A N 1
ATOM 746 C CA . ASP A 1 89 ? -10.039 -5.252 7.693 1.00 86.81 89 ASP A CA 1
ATOM 747 C C . ASP A 1 89 ? -9.743 -5.704 6.264 1.00 86.81 89 ASP A C 1
ATOM 749 O O . ASP A 1 89 ? -9.637 -4.892 5.341 1.00 86.81 89 ASP A O 1
ATOM 753 N N . GLN A 1 90 ? -9.623 -7.009 6.076 1.00 81.69 90 GLN A N 1
ATOM 754 C CA . GLN A 1 90 ? -9.555 -7.632 4.763 1.00 81.69 90 GLN A CA 1
ATOM 755 C C . GLN A 1 90 ? -10.796 -8.496 4.603 1.00 81.69 90 GLN A C 1
ATOM 757 O O . GLN A 1 90 ? -11.099 -9.307 5.466 1.00 81.69 90 GLN A O 1
ATOM 762 N N . TYR A 1 91 ? -11.522 -8.317 3.502 1.00 71.81 91 TYR A N 1
ATOM 763 C CA . TYR A 1 91 ? -12.724 -9.107 3.261 1.00 71.81 91 TYR A CA 1
ATOM 764 C C . TYR A 1 91 ? -12.380 -10.598 3.177 1.00 71.81 91 TYR A C 1
ATOM 766 O O . TYR A 1 91 ? -11.656 -10.999 2.263 1.00 71.81 91 TYR A O 1
ATOM 774 N N . ASP A 1 92 ? -12.964 -11.409 4.061 1.00 68.19 92 ASP A N 1
ATOM 775 C CA . ASP A 1 92 ? -12.813 -12.871 4.043 1.00 68.19 92 ASP A CA 1
ATOM 776 C C . ASP A 1 92 ? -13.276 -13.469 2.702 1.00 68.19 92 ASP A C 1
ATOM 778 O O . ASP A 1 92 ? -12.586 -14.291 2.099 1.00 68.19 92 ASP A O 1
ATOM 782 N N . ASP A 1 93 ? -14.409 -12.983 2.182 1.00 67.56 93 ASP A N 1
ATOM 783 C CA . ASP A 1 93 ? -15.005 -13.460 0.926 1.00 67.56 93 ASP A CA 1
ATOM 784 C C . ASP A 1 93 ? -14.268 -12.954 -0.327 1.00 67.56 93 ASP A C 1
ATOM 786 O O . ASP A 1 93 ? -14.390 -13.523 -1.415 1.00 67.56 93 ASP A O 1
ATOM 790 N N . TYR A 1 94 ? -13.519 -11.853 -0.203 1.00 65.94 94 TYR A N 1
ATOM 791 C CA . TYR A 1 94 ? -12.785 -11.242 -1.308 1.00 65.94 94 TYR A CA 1
ATOM 792 C C . TYR A 1 94 ? -11.443 -10.682 -0.816 1.00 65.94 94 TYR A C 1
ATOM 794 O O . TYR A 1 94 ? -11.298 -9.465 -0.649 1.00 65.94 94 TYR A O 1
ATOM 802 N N . PRO A 1 95 ? -10.410 -11.533 -0.658 1.00 68.81 95 PRO A N 1
ATOM 803 C CA . PRO A 1 95 ? -9.109 -11.124 -0.116 1.00 68.81 95 PRO A CA 1
ATOM 804 C C . PRO A 1 95 ? -8.387 -10.087 -0.993 1.00 68.81 95 PRO A C 1
ATOM 806 O O . PRO A 1 95 ? -7.387 -9.493 -0.588 1.00 68.81 95 PRO A O 1
ATOM 809 N N . GLY A 1 96 ? -8.898 -9.824 -2.198 1.00 78.62 96 GLY A N 1
ATOM 810 C CA . GLY A 1 96 ? -8.457 -8.744 -3.074 1.00 78.62 96 GLY A CA 1
ATOM 811 C C . GLY A 1 96 ? -8.913 -7.342 -2.653 1.00 78.62 96 GLY A C 1
ATOM 812 O O . GLY A 1 96 ? -8.633 -6.396 -3.388 1.00 78.62 96 GLY A O 1
ATOM 813 N N . ARG A 1 97 ? -9.614 -7.167 -1.524 1.00 84.38 97 ARG A N 1
ATOM 814 C CA . ARG A 1 97 ? -10.080 -5.857 -1.046 1.00 84.38 97 ARG A CA 1
ATOM 815 C C . ARG A 1 97 ? -9.766 -5.655 0.434 1.00 84.38 97 ARG A C 1
ATOM 817 O O . ARG A 1 97 ? -10.123 -6.480 1.272 1.00 84.38 97 ARG A O 1
ATOM 824 N N . VAL A 1 98 ? -9.149 -4.517 0.729 1.00 86.56 98 VAL A N 1
ATOM 825 C CA . VAL A 1 98 ? -8.912 -4.030 2.089 1.00 86.56 98 VAL A CA 1
ATOM 826 C C . VAL A 1 98 ? -9.893 -2.902 2.367 1.00 86.56 98 VAL A C 1
ATOM 828 O O . VAL A 1 98 ? -10.175 -2.066 1.504 1.00 86.56 98 VAL A O 1
ATOM 831 N N . GLN A 1 99 ? -10.427 -2.894 3.575 1.00 86.75 99 GLN A N 1
ATOM 832 C CA . GLN A 1 99 ? -11.416 -1.946 4.032 1.00 86.75 99 GLN A CA 1
ATOM 833 C C . GLN A 1 99 ? -10.931 -1.232 5.279 1.00 86.75 99 GLN A C 1
ATOM 835 O O . GLN A 1 99 ? -10.470 -1.847 6.235 1.00 86.75 99 GLN A O 1
ATOM 840 N N . TYR A 1 100 ? -11.127 0.076 5.298 1.00 87.50 100 TYR A N 1
ATOM 841 C CA . TYR A 1 100 ? -11.029 0.858 6.511 1.00 87.50 100 TYR A CA 1
ATOM 842 C C . TYR A 1 100 ? -12.411 1.374 6.897 1.00 87.50 100 TYR A C 1
ATOM 844 O O . TYR A 1 100 ? -13.102 1.987 6.076 1.00 87.50 100 TYR A O 1
ATOM 852 N N . TYR A 1 101 ? -12.800 1.167 8.154 1.00 83.81 101 TYR A N 1
ATOM 853 C CA . TYR A 1 101 ? -14.029 1.741 8.686 1.00 83.81 101 TYR A CA 1
ATOM 854 C C . TYR A 1 101 ? -13.910 2.190 10.143 1.00 83.81 101 TYR A C 1
ATOM 856 O O . TYR A 1 101 ? -13.078 1.701 10.912 1.00 83.81 101 TYR A O 1
ATOM 864 N N . ALA A 1 102 ? -14.763 3.140 10.524 1.00 84.50 102 ALA A N 1
ATOM 865 C CA . ALA A 1 102 ? -14.887 3.627 11.893 1.00 84.50 102 ALA A CA 1
ATOM 866 C C . ALA A 1 102 ? -16.315 3.415 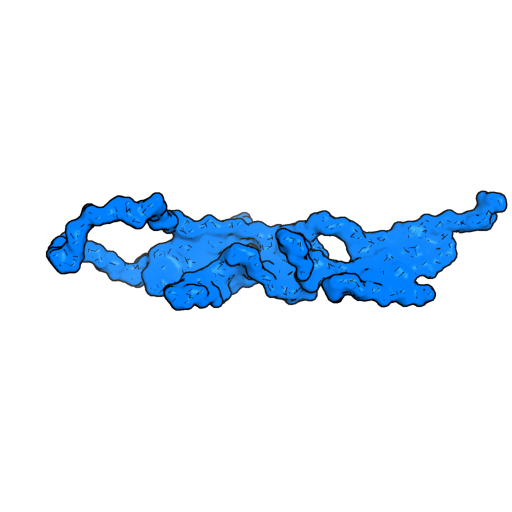12.419 1.00 84.50 102 ALA A C 1
ATOM 868 O O . ALA A 1 102 ? -17.284 3.838 11.786 1.00 84.50 102 ALA A O 1
ATOM 869 N N . GLU A 1 103 ? -16.444 2.790 13.590 1.00 77.88 103 GLU A N 1
ATOM 870 C CA . GLU A 1 103 ? -17.718 2.520 14.269 1.00 77.88 103 GLU A CA 1
ATOM 871 C C . GLU A 1 103 ? -17.679 2.939 15.748 1.00 77.88 103 GLU A C 1
ATOM 873 O O . GLU A 1 103 ? -16.613 3.106 16.334 1.00 77.88 103 GLU A O 1
ATOM 878 N N . VAL A 1 104 ? -18.841 3.116 16.384 1.00 75.19 104 VAL A N 1
ATOM 879 C CA . VAL A 1 104 ? -18.905 3.350 17.833 1.00 75.19 104 VAL A CA 1
ATOM 880 C C . VAL A 1 104 ? -18.694 2.019 18.543 1.00 75.19 104 VAL A C 1
ATOM 882 O O . VAL A 1 104 ? -19.269 0.995 18.168 1.00 75.19 104 VAL A O 1
ATOM 885 N N . ARG A 1 105 ? -17.875 2.048 19.591 1.00 67.38 105 ARG A N 1
ATOM 886 C CA . ARG A 1 105 ? -17.635 0.910 20.477 1.00 67.38 105 ARG A CA 1
ATOM 887 C C . ARG A 1 105 ? -18.947 0.349 21.028 1.00 67.38 105 ARG A C 1
ATOM 889 O O . ARG A 1 105 ? -19.734 1.071 21.632 1.00 67.38 105 ARG A O 1
ATOM 896 N N . LYS A 1 106 ? -19.156 -0.955 20.839 1.00 66.69 106 LYS A N 1
ATOM 897 C CA . LYS A 1 106 ? -20.316 -1.705 21.364 1.00 66.69 106 LYS A CA 1
ATOM 898 C C . LYS A 1 106 ? -20.017 -2.379 22.707 1.00 66.69 106 LYS A C 1
ATOM 900 O O . LYS A 1 106 ? -20.930 -2.816 23.395 1.00 66.69 106 LYS A O 1
ATOM 905 N N . ASP A 1 107 ? -18.737 -2.472 23.057 1.00 63.59 107 ASP A N 1
ATOM 906 C CA . ASP A 1 107 ? -18.206 -3.134 24.248 1.00 63.59 107 ASP A CA 1
ATOM 907 C C . ASP A 1 107 ? -18.215 -2.235 25.494 1.00 63.59 107 ASP A C 1
ATOM 909 O O . ASP A 1 107 ? -18.162 -2.727 26.619 1.00 63.59 107 ASP A O 1
ATOM 913 N N . VAL A 1 108 ? -18.333 -0.918 25.307 1.00 58.34 108 VAL A N 1
ATOM 914 C CA . VAL A 1 108 ? -18.536 0.035 26.399 1.00 58.34 108 VAL A CA 1
ATOM 915 C C . VAL A 1 108 ? -20.024 0.381 26.456 1.00 58.34 108 VAL A C 1
ATOM 917 O O . VAL A 1 108 ? -20.553 0.896 25.470 1.00 58.34 108 VAL A O 1
ATOM 920 N N . PRO A 1 109 ? -20.723 0.147 27.584 1.00 51.41 109 PRO A N 1
ATOM 921 C CA . PRO A 1 109 ? -22.104 0.576 27.728 1.00 51.41 109 PRO A CA 1
ATOM 922 C C . PRO A 1 109 ? -22.163 2.106 27.701 1.00 51.41 109 PRO A C 1
ATOM 924 O O . PRO A 1 109 ? -21.939 2.781 28.709 1.00 51.41 109 PRO A O 1
ATOM 927 N N . VAL A 1 110 ? -22.481 2.665 26.534 1.00 51.25 110 VAL A N 1
ATOM 928 C CA . VAL A 1 110 ? -22.845 4.073 26.394 1.00 51.25 110 VAL A CA 1
ATOM 929 C C . VAL A 1 110 ? -24.199 4.234 27.066 1.00 51.25 110 VAL A C 1
ATOM 931 O O . VAL A 1 110 ? -25.254 3.985 26.484 1.00 51.25 110 VAL A O 1
ATOM 934 N N . LYS A 1 111 ? -24.185 4.624 28.343 1.00 42.19 111 LYS A N 1
ATOM 935 C CA . LYS A 1 111 ? -25.403 5.094 28.992 1.00 42.19 111 LYS A CA 1
ATOM 936 C C . LYS A 1 111 ? -25.812 6.371 28.261 1.00 42.19 111 LYS A C 1
ATOM 938 O O . LYS A 1 111 ? -25.171 7.407 28.415 1.00 42.19 111 LYS A O 1
ATOM 943 N N . HIS A 1 112 ? -26.894 6.301 27.497 1.00 48.66 112 HIS A N 1
ATOM 944 C CA . HIS A 1 112 ? -27.742 7.454 27.225 1.00 48.66 112 HIS A CA 1
ATOM 945 C C . HIS A 1 112 ? -28.775 7.492 28.355 1.00 48.66 112 HIS A C 1
ATOM 947 O O . HIS A 1 112 ? -29.845 6.906 28.199 1.00 48.66 112 HIS A O 1
ATOM 953 N N . PRO A 1 113 ? -28.462 8.044 29.547 1.00 45.38 113 PRO A N 1
ATOM 954 C CA . PRO A 1 113 ? -29.437 8.057 30.621 1.00 45.38 113 PRO A CA 1
ATOM 955 C C . PRO A 1 113 ? -30.676 8.830 30.138 1.00 45.38 113 PRO A C 1
ATOM 957 O O . PRO A 1 113 ? -30.534 9.997 29.767 1.00 45.38 113 PRO A O 1
ATOM 960 N N . PRO A 1 114 ? -31.879 8.227 30.165 1.00 51.56 114 PRO A N 1
ATOM 961 C CA . PRO A 1 114 ? -33.115 8.911 29.772 1.00 51.56 114 PRO A CA 1
ATOM 962 C C . PRO A 1 114 ? -33.434 10.100 30.695 1.00 51.56 114 PRO A C 1
ATOM 964 O O . PRO A 1 114 ? -34.181 10.993 30.320 1.00 51.56 114 PRO A O 1
ATOM 967 N N . ASN A 1 115 ? -32.801 10.141 31.875 1.00 47.19 115 ASN A N 1
ATOM 968 C CA . ASN A 1 115 ? -32.971 11.158 32.910 1.00 47.19 115 ASN A CA 1
ATOM 969 C C . ASN A 1 115 ? -31.797 12.147 33.003 1.00 47.19 115 ASN A C 1
ATOM 971 O O . ASN A 1 115 ? -31.579 12.737 34.063 1.00 47.19 115 ASN A O 1
ATOM 975 N N . LYS A 1 116 ? -31.004 12.349 31.939 1.00 48.38 116 LYS A N 1
ATOM 976 C CA . LYS A 1 116 ? -30.131 13.531 31.913 1.00 48.38 116 LYS A CA 1
ATOM 977 C C . LYS A 1 116 ? -31.039 14.740 31.703 1.00 48.38 116 LYS A C 1
ATOM 979 O O . LYS A 1 116 ? -31.431 15.032 30.577 1.00 48.38 116 LYS A O 1
ATOM 984 N N . GLY A 1 117 ? -31.426 15.389 32.802 1.00 44.03 117 GLY A N 1
ATOM 985 C CA . GLY A 1 117 ? -32.161 16.648 32.757 1.00 44.03 117 GLY A CA 1
ATOM 986 C C . GLY A 1 117 ? -31.505 17.598 31.756 1.00 44.03 117 GLY A C 1
ATOM 987 O O . GLY A 1 117 ? -30.277 17.614 31.623 1.00 44.03 117 GLY A O 1
ATOM 988 N N . LYS A 1 118 ? -32.332 18.341 31.012 1.00 49.16 118 LYS A N 1
ATOM 989 C CA . LYS A 1 118 ? -31.878 19.349 30.047 1.00 49.16 118 LYS A CA 1
ATOM 990 C C . LYS A 1 118 ? -30.862 20.240 30.765 1.00 49.16 118 LYS A C 1
ATOM 992 O O . LYS A 1 118 ? -31.203 20.897 31.745 1.00 49.16 118 LYS A O 1
ATOM 997 N N . ASN A 1 119 ? -29.605 20.185 30.338 1.00 44.88 119 ASN A N 1
ATOM 998 C CA . ASN A 1 119 ? -28.536 20.908 31.010 1.00 44.88 119 ASN A CA 1
ATOM 999 C C . ASN A 1 119 ? -28.772 22.402 30.747 1.00 44.88 119 ASN A C 1
ATOM 1001 O O . ASN A 1 119 ? -28.548 22.852 29.631 1.00 44.88 119 ASN A O 1
ATOM 1005 N N . GLN A 1 120 ? -29.268 23.159 31.729 1.00 48.28 120 GLN A N 1
ATOM 1006 C CA . GLN A 1 120 ? -29.586 24.590 31.557 1.00 48.28 120 GLN A CA 1
ATOM 1007 C C . GLN A 1 120 ? -28.327 25.466 31.407 1.00 48.28 120 GLN A C 1
ATOM 1009 O O . GLN A 1 120 ? -28.425 26.625 31.024 1.00 48.28 120 GLN A O 1
ATOM 1014 N N . ASN A 1 121 ? -27.144 24.893 31.666 1.00 41.06 121 ASN A N 1
ATOM 1015 C CA . ASN A 1 121 ? -25.842 25.504 31.387 1.00 41.06 121 ASN A CA 1
ATOM 1016 C C . ASN A 1 121 ? -25.352 25.256 29.951 1.00 41.06 121 ASN A C 1
ATOM 1018 O O . ASN A 1 121 ? -24.323 25.804 29.560 1.00 41.06 121 ASN A O 1
ATOM 1022 N N . LEU A 1 122 ? -26.041 24.411 29.174 1.00 38.38 122 LEU A N 1
ATOM 1023 C CA . LEU A 1 122 ? -25.877 24.420 27.726 1.00 38.38 122 LEU A CA 1
ATOM 1024 C C . LEU A 1 122 ? -26.850 25.468 27.173 1.00 38.38 122 LEU A C 1
ATOM 1026 O O . LEU A 1 122 ? -28.030 25.415 27.530 1.00 38.38 122 LEU A O 1
ATOM 1030 N N . PRO A 1 123 ? -26.398 26.393 26.306 1.00 40.31 123 PRO A N 1
ATOM 1031 C CA . PRO A 1 123 ? -27.325 27.235 25.565 1.00 40.31 123 PRO A CA 1
ATOM 1032 C C . PRO A 1 123 ? -28.351 26.344 24.858 1.00 40.31 123 PRO A C 1
ATOM 1034 O O . PRO A 1 123 ? -28.037 25.208 24.477 1.00 40.31 123 PRO A O 1
ATOM 1037 N N . GLU A 1 124 ? -29.589 26.835 24.726 1.00 41.59 124 GLU A N 1
ATOM 1038 C CA . GLU A 1 124 ? -30.609 26.132 23.950 1.00 41.59 124 GLU A CA 1
ATOM 1039 C C . GLU A 1 124 ? -30.013 25.702 22.611 1.00 41.59 124 GLU A C 1
ATOM 1041 O O . GLU A 1 124 ? -29.187 26.419 22.045 1.00 41.59 124 GLU A O 1
ATOM 1046 N N . LEU A 1 125 ? -30.410 24.520 22.128 1.00 44.81 125 LEU A N 1
ATOM 1047 C CA . LEU A 1 125 ? -30.056 24.013 20.802 1.00 44.81 125 LEU A CA 1
ATOM 1048 C C . LEU A 1 125 ? -30.687 24.908 19.721 1.00 44.81 125 LEU A C 1
ATOM 1050 O O . LEU A 1 125 ? -31.586 24.517 18.987 1.00 44.81 125 LEU A O 1
ATOM 1054 N N . ILE A 1 126 ? -30.197 26.134 19.630 1.00 46.41 126 ILE A N 1
ATOM 1055 C CA . ILE A 1 126 ? -30.204 26.961 18.448 1.00 46.41 126 ILE A CA 1
ATOM 1056 C C . ILE A 1 126 ? -28.802 26.783 17.898 1.00 46.41 126 ILE A C 1
ATOM 1058 O O . ILE A 1 126 ? -27.932 27.620 18.108 1.00 46.41 126 ILE A O 1
ATOM 1062 N N . ASP A 1 127 ? -28.555 25.650 17.244 1.00 42.28 127 ASP A N 1
ATOM 1063 C CA . ASP A 1 127 ? -27.465 25.651 16.287 1.00 42.28 127 ASP A CA 1
ATOM 1064 C C . ASP A 1 127 ? -27.635 24.614 15.183 1.00 42.28 127 ASP A C 1
ATOM 1066 O O . ASP A 1 127 ? -27.066 23.524 15.181 1.00 42.28 127 ASP A O 1
ATOM 1070 N N . ASN A 1 128 ? -28.334 25.068 14.145 1.00 43.38 128 ASN A N 1
ATOM 1071 C CA . ASN A 1 128 ? -28.091 24.707 12.751 1.00 43.38 128 ASN A CA 1
ATOM 1072 C C . ASN A 1 128 ? -26.654 25.102 12.298 1.00 43.38 128 ASN A C 1
ATOM 1074 O O . ASN A 1 128 ? -26.476 25.657 11.215 1.00 43.38 128 ASN A O 1
ATOM 1078 N N . ARG A 1 129 ? -25.615 24.875 13.121 1.00 37.59 129 ARG A N 1
ATOM 1079 C CA . ARG A 1 129 ? -24.212 25.256 12.844 1.00 37.59 129 ARG A CA 1
ATOM 1080 C C . ARG A 1 129 ? -23.272 24.113 12.527 1.00 37.59 129 ARG A C 1
ATOM 1082 O O . ARG A 1 129 ? -22.111 24.363 12.214 1.00 37.59 129 ARG A O 1
ATOM 1089 N N . LEU A 1 130 ? -23.752 22.881 12.503 1.00 37.12 130 LEU A N 1
ATOM 1090 C CA . LEU A 1 130 ? -23.110 21.906 11.640 1.00 37.12 130 LEU A CA 1
ATOM 1091 C C . LEU A 1 130 ? -23.611 22.205 10.226 1.00 37.12 130 LEU A C 1
ATOM 1093 O O . LEU A 1 130 ? -24.686 21.761 9.839 1.00 37.12 130 LEU A O 1
ATOM 1097 N N . LYS A 1 131 ? -22.857 23.020 9.471 1.00 43.31 131 LYS A N 1
ATOM 1098 C CA . LYS A 1 131 ? -23.134 23.259 8.041 1.00 43.31 131 LYS A CA 1
ATOM 1099 C C . LYS A 1 131 ? -23.143 21.951 7.234 1.00 43.31 131 LYS A C 1
ATOM 1101 O O . LYS A 1 131 ? -23.707 21.925 6.149 1.00 43.31 131 LYS A O 1
ATOM 1106 N N . GLU A 1 132 ? -22.588 20.872 7.785 1.00 37.41 132 GLU A N 1
ATOM 1107 C CA . GLU A 1 132 ? -22.639 19.521 7.236 1.00 37.41 132 GLU A CA 1
ATOM 1108 C C . GLU A 1 132 ? -22.984 18.521 8.341 1.00 37.41 132 GLU A C 1
ATOM 1110 O O . GLU A 1 132 ? -22.451 18.596 9.449 1.00 37.41 132 GLU A O 1
ATOM 1115 N N . ALA A 1 133 ? -23.887 17.583 8.045 1.00 41.78 133 ALA A N 1
ATOM 1116 C CA . ALA A 1 133 ? -24.219 16.489 8.951 1.00 41.78 133 ALA A CA 1
ATOM 1117 C C . ALA A 1 133 ? -22.935 15.745 9.376 1.00 41.78 133 ALA A C 1
ATOM 1119 O O . ALA A 1 133 ? -22.074 15.516 8.524 1.00 41.78 133 ALA A O 1
ATOM 1120 N N . PRO A 1 134 ? -22.784 15.333 10.652 1.00 40.28 134 PRO A N 1
ATOM 1121 C CA . PRO A 1 134 ? -21.634 14.531 11.055 1.00 40.28 134 PRO A CA 1
ATOM 1122 C C . PRO A 1 134 ? -21.593 13.285 10.170 1.00 40.28 134 PRO A C 1
ATOM 1124 O O . PRO A 1 134 ? -22.604 12.587 10.054 1.00 40.28 134 PRO A O 1
ATOM 1127 N N . VAL A 1 135 ? -20.455 13.054 9.504 1.00 43.72 135 VAL A N 1
ATOM 1128 C CA . VAL A 1 135 ? -20.283 11.959 8.543 1.00 43.72 135 VAL A CA 1
ATOM 1129 C C . VAL A 1 135 ? -20.687 10.662 9.232 1.00 43.72 135 VAL A C 1
ATOM 1131 O O . VAL A 1 135 ? -20.012 10.182 10.143 1.00 43.72 135 VAL A O 1
ATOM 1134 N N . ARG A 1 136 ? -21.835 10.115 8.825 1.00 48.50 136 ARG A N 1
ATOM 1135 C CA . ARG A 1 136 ? -22.257 8.775 9.216 1.00 48.50 136 ARG A CA 1
ATOM 1136 C C . ARG A 1 136 ? -21.170 7.826 8.730 1.00 48.50 136 ARG A C 1
ATOM 1138 O O . ARG A 1 136 ? -21.055 7.647 7.528 1.00 48.50 136 ARG A O 1
ATOM 1145 N N . TRP A 1 137 ? -20.421 7.257 9.674 1.00 62.19 137 TRP A N 1
ATOM 1146 C CA . TRP A 1 137 ? -19.574 6.075 9.504 1.00 62.19 137 TRP A CA 1
ATOM 1147 C C . TRP A 1 137 ? -18.618 6.175 8.307 1.00 62.19 137 TRP A C 1
ATOM 1149 O O . TRP A 1 137 ? -18.965 5.831 7.180 1.00 62.19 137 TRP A O 1
ATOM 1159 N N . LEU A 1 138 ? -17.390 6.644 8.547 1.00 65.81 138 LEU A N 1
ATOM 1160 C CA . LEU A 1 138 ? -16.369 6.650 7.504 1.00 65.81 138 LEU A CA 1
ATOM 1161 C C . LEU A 1 138 ? -16.069 5.208 7.094 1.00 65.81 138 LEU A C 1
ATOM 1163 O O . LEU A 1 138 ? -15.715 4.382 7.934 1.00 65.81 138 LEU A O 1
ATOM 1167 N N . HIS A 1 139 ? -16.221 4.940 5.805 1.00 77.81 139 HIS A N 1
ATOM 1168 C CA . HIS A 1 139 ? -16.012 3.640 5.203 1.00 77.81 139 HIS A CA 1
ATOM 1169 C C . HIS A 1 139 ? -15.325 3.850 3.860 1.00 77.81 139 HIS A C 1
ATOM 1171 O O . HIS A 1 139 ? -15.876 4.501 2.972 1.00 77.81 139 HIS A O 1
ATOM 1177 N N . THR A 1 140 ? -14.114 3.328 3.719 1.00 83.00 140 THR A N 1
ATOM 1178 C CA . THR A 1 140 ? -13.371 3.384 2.464 1.00 83.00 140 THR A CA 1
ATOM 1179 C C . THR A 1 140 ? -12.784 2.024 2.145 1.00 83.00 140 THR A C 1
ATOM 1181 O O . THR A 1 140 ? -12.473 1.229 3.031 1.00 83.00 140 THR A O 1
ATOM 1184 N N . ASN A 1 141 ? -12.665 1.751 0.854 1.00 85.31 141 ASN A N 1
ATOM 1185 C CA . ASN A 1 141 ? -12.217 0.479 0.328 1.00 85.31 141 ASN A CA 1
ATOM 1186 C C . ASN A 1 141 ? -11.086 0.729 -0.660 1.00 85.31 141 ASN A C 1
ATOM 1188 O O . ASN A 1 141 ? -11.183 1.620 -1.502 1.00 85.31 141 ASN A O 1
ATOM 1192 N N . ALA A 1 142 ? -10.068 -0.116 -0.602 1.00 82.94 142 ALA A N 1
ATOM 1193 C CA . ALA A 1 142 ? -9.012 -0.181 -1.592 1.00 82.94 142 ALA A CA 1
ATOM 1194 C C . ALA A 1 142 ? -8.913 -1.603 -2.144 1.00 82.94 142 ALA A C 1
ATOM 1196 O O . ALA A 1 142 ? -9.145 -2.590 -1.440 1.00 82.94 142 ALA A O 1
ATOM 1197 N N . ALA A 1 143 ? -8.554 -1.715 -3.421 1.00 85.38 143 ALA A N 1
ATOM 1198 C CA . ALA A 1 143 ? -8.059 -2.984 -3.931 1.00 85.38 143 ALA A CA 1
ATOM 1199 C C . ALA A 1 143 ? -6.761 -3.318 -3.186 1.00 85.38 143 ALA A C 1
ATOM 1201 O O . ALA A 1 143 ? -5.903 -2.457 -3.025 1.00 85.38 143 ALA A O 1
ATOM 1202 N N . ASN A 1 144 ? -6.619 -4.562 -2.741 1.00 87.00 144 ASN A N 1
ATOM 1203 C CA . ASN A 1 144 ? -5.428 -5.034 -2.039 1.00 87.00 144 ASN A CA 1
ATOM 1204 C C . ASN A 1 144 ? -4.168 -4.874 -2.909 1.00 87.00 144 ASN A C 1
ATOM 1206 O O . ASN A 1 144 ? -3.094 -4.546 -2.419 1.00 87.00 144 ASN A O 1
ATOM 1210 N N . PHE A 1 145 ? -4.334 -5.028 -4.224 1.00 90.12 145 PHE A N 1
ATOM 1211 C CA . PHE A 1 145 ? -3.290 -4.805 -5.206 1.00 90.12 145 PHE A CA 1
ATOM 1212 C C . PHE A 1 145 ? -3.810 -3.975 -6.378 1.00 90.12 145 PHE A C 1
ATOM 1214 O O . PHE A 1 145 ? -4.901 -4.228 -6.894 1.00 90.12 145 PHE A O 1
ATOM 1221 N N . ILE A 1 146 ? -3.007 -3.010 -6.819 1.00 89.31 146 ILE A N 1
ATOM 1222 C CA . ILE A 1 146 ? -3.234 -2.245 -8.046 1.00 89.31 146 ILE A CA 1
ATOM 1223 C C . ILE A 1 146 ? -2.016 -2.451 -8.942 1.00 89.31 146 ILE A C 1
ATOM 1225 O O . ILE A 1 146 ? -0.900 -2.099 -8.562 1.00 89.31 146 ILE A O 1
ATOM 1229 N N . VAL A 1 147 ? -2.243 -3.022 -10.127 1.00 88.19 147 VAL A N 1
ATOM 1230 C CA . VAL A 1 147 ? -1.208 -3.213 -11.152 1.00 88.19 147 VAL A CA 1
ATOM 1231 C C . VAL A 1 147 ? -0.656 -1.850 -11.562 1.00 88.19 147 VAL A C 1
ATOM 1233 O O . VAL A 1 147 ? -1.420 -0.902 -11.757 1.00 88.19 147 VAL A O 1
ATOM 1236 N N . ASN A 1 148 ? 0.664 -1.750 -11.704 1.00 83.31 148 ASN A N 1
ATOM 1237 C CA . ASN A 1 148 ? 1.258 -0.555 -12.279 1.00 83.31 148 ASN A CA 1
ATOM 1238 C C . ASN A 1 148 ? 0.980 -0.549 -13.791 1.00 83.31 148 ASN A C 1
ATOM 1240 O O . ASN A 1 148 ? 1.399 -1.460 -14.500 1.00 83.31 148 ASN A O 1
ATOM 1244 N N . ASN A 1 149 ? 0.258 0.467 -14.267 1.00 69.94 149 ASN A N 1
ATOM 1245 C CA . ASN A 1 149 ? -0.062 0.641 -15.686 1.00 69.94 149 ASN A CA 1
ATOM 1246 C C . ASN A 1 149 ? 1.083 1.287 -16.486 1.00 69.94 149 ASN A C 1
ATOM 1248 O O . ASN A 1 149 ? 0.931 1.490 -17.693 1.00 69.94 149 ASN A O 1
ATOM 1252 N N . GLU A 1 150 ? 2.205 1.640 -15.849 1.00 66.94 150 GLU A N 1
ATOM 1253 C CA . GLU A 1 150 ? 3.382 2.102 -16.581 1.00 66.94 150 GLU A CA 1
ATOM 1254 C C . GLU A 1 150 ? 3.929 1.012 -17.515 1.00 66.94 150 GLU A C 1
ATOM 1256 O O . GLU A 1 150 ? 3.832 -0.186 -17.248 1.00 66.94 150 GLU A O 1
ATOM 1261 N N . GLY A 1 151 ? 4.432 1.457 -18.669 1.00 62.06 151 GLY A N 1
ATOM 1262 C CA . GLY A 1 151 ? 4.819 0.605 -19.788 1.00 62.06 151 GLY A CA 1
ATOM 1263 C C . GLY A 1 151 ? 6.058 -0.267 -19.547 1.00 62.06 151 GLY A C 1
ATOM 1264 O O . GLY A 1 151 ? 6.434 -0.621 -18.437 1.00 62.06 151 GLY A O 1
ATOM 1265 N N . PHE A 1 152 ? 6.673 -0.694 -20.650 1.00 59.03 152 PHE A N 1
ATOM 1266 C CA . PHE A 1 152 ? 7.742 -1.693 -20.643 1.00 59.03 152 PHE A CA 1
ATOM 1267 C C . PHE A 1 152 ? 8.996 -1.256 -19.865 1.00 59.03 152 PHE A C 1
ATOM 1269 O O . PHE A 1 152 ? 9.780 -0.460 -20.376 1.00 59.03 152 PHE A O 1
ATOM 1276 N N . LYS A 1 153 ? 9.249 -1.935 -18.741 1.00 75.06 153 LYS A N 1
ATOM 1277 C CA . LYS A 1 153 ? 10.478 -1.850 -17.923 1.00 75.06 153 LYS A CA 1
ATOM 1278 C C . LYS A 1 153 ? 11.755 -2.263 -18.656 1.00 75.06 153 LYS A C 1
ATOM 1280 O O . LYS A 1 153 ? 12.867 -1.939 -18.253 1.00 75.06 153 LYS A O 1
ATOM 1285 N N . SER A 1 154 ? 11.599 -3.047 -19.719 1.00 81.94 154 SER A N 1
ATOM 1286 C CA . SER A 1 154 ? 12.688 -3.426 -20.603 1.00 81.94 154 SER A CA 1
ATOM 1287 C C . SER A 1 154 ? 12.195 -3.557 -22.038 1.00 81.94 154 SER A C 1
ATOM 1289 O O . SER A 1 154 ? 11.099 -4.055 -22.311 1.00 81.94 154 SER A O 1
ATOM 1291 N N . LYS A 1 155 ? 13.009 -3.089 -22.983 1.00 84.81 155 LYS A N 1
ATOM 1292 C CA . LYS A 1 155 ? 12.756 -3.230 -24.418 1.00 84.81 155 LYS A CA 1
ATOM 1293 C C . LYS A 1 155 ? 14.005 -3.744 -25.099 1.00 84.81 155 LYS A C 1
ATOM 1295 O O . LYS A 1 155 ? 15.082 -3.174 -24.953 1.00 84.81 155 LYS A O 1
ATOM 1300 N N . ILE A 1 156 ? 13.839 -4.796 -25.890 1.00 86.38 156 ILE A N 1
ATOM 1301 C CA . ILE A 1 156 ? 14.890 -5.321 -26.755 1.00 86.38 156 ILE A CA 1
ATOM 1302 C C . ILE A 1 156 ? 14.442 -5.121 -28.195 1.00 86.38 156 ILE A C 1
ATOM 1304 O O . ILE A 1 156 ? 13.371 -5.574 -28.600 1.00 86.38 156 ILE A O 1
ATOM 1308 N N . ARG A 1 157 ? 15.278 -4.443 -28.975 1.00 86.44 157 ARG A N 1
ATOM 1309 C CA . ARG A 1 157 ? 15.121 -4.310 -30.418 1.00 86.44 157 ARG A CA 1
ATOM 1310 C C . ARG A 1 157 ? 16.254 -5.054 -31.098 1.00 86.44 157 ARG A C 1
ATOM 1312 O O . ARG A 1 157 ? 17.410 -4.679 -30.942 1.00 86.44 157 ARG A O 1
ATOM 1319 N N . TYR A 1 158 ? 15.911 -6.055 -31.898 1.00 86.81 158 TYR A N 1
ATOM 1320 C CA . TYR A 1 158 ? 16.876 -6.717 -32.768 1.00 86.81 158 TYR A CA 1
ATOM 1321 C C . TYR A 1 158 ? 17.187 -5.824 -33.974 1.00 86.81 158 TYR A C 1
ATOM 1323 O O . TYR A 1 158 ? 16.282 -5.291 -34.628 1.00 86.81 158 TYR A O 1
ATOM 1331 N N . LEU A 1 159 ? 18.473 -5.613 -34.226 1.00 83.75 159 LEU A N 1
ATOM 1332 C CA . LEU A 1 159 ? 18.990 -4.865 -35.363 1.00 83.75 159 LEU A CA 1
ATOM 1333 C C . LEU A 1 159 ? 19.086 -5.810 -36.565 1.00 83.75 159 LEU A C 1
ATOM 1335 O O . LEU A 1 159 ? 19.370 -6.997 -36.411 1.00 83.75 159 LEU A O 1
ATOM 1339 N N . ARG A 1 160 ? 18.813 -5.299 -37.770 1.00 77.12 160 ARG A N 1
ATOM 1340 C CA . ARG A 1 160 ? 19.039 -6.080 -38.991 1.00 77.12 160 ARG A CA 1
ATOM 1341 C C . ARG A 1 160 ? 20.538 -6.179 -39.234 1.00 77.12 160 ARG A C 1
ATOM 1343 O O . ARG A 1 160 ? 21.245 -5.184 -39.100 1.00 77.12 160 ARG A O 1
ATOM 1350 N N . ASP A 1 161 ? 20.987 -7.365 -39.622 1.00 67.31 161 ASP A N 1
ATOM 1351 C CA . ASP A 1 161 ? 22.367 -7.589 -40.021 1.00 67.31 161 ASP A CA 1
ATOM 1352 C C . ASP A 1 161 ? 22.643 -6.753 -41.282 1.00 67.31 161 ASP A C 1
ATOM 1354 O O . ASP A 1 161 ? 22.048 -6.980 -42.337 1.00 67.31 161 ASP A O 1
ATOM 1358 N N . PHE A 1 162 ? 23.515 -5.748 -41.185 1.00 55.56 162 PHE A N 1
ATOM 1359 C CA . PHE A 1 162 ? 23.850 -4.858 -42.308 1.00 55.56 162 PHE A CA 1
ATOM 1360 C C . PHE A 1 162 ? 24.613 -5.576 -43.443 1.00 55.56 162 PHE A C 1
ATOM 1362 O O . PHE A 1 162 ? 24.977 -4.946 -44.429 1.00 55.56 162 PHE A O 1
ATOM 1369 N N . ARG A 1 163 ? 24.847 -6.893 -43.332 1.00 57.78 163 ARG A N 1
ATOM 1370 C CA . ARG A 1 163 ? 25.535 -7.733 -44.329 1.00 57.78 163 ARG A CA 1
ATOM 1371 C C . ARG A 1 163 ? 24.618 -8.339 -45.405 1.00 57.78 163 ARG A C 1
ATOM 1373 O O . ARG A 1 163 ? 25.063 -9.215 -46.137 1.00 57.78 163 ARG A O 1
ATOM 1380 N N . GLN A 1 164 ? 23.358 -7.911 -45.506 1.00 55.19 164 GLN A N 1
ATOM 1381 C CA . GLN A 1 164 ? 22.410 -8.374 -46.538 1.00 55.19 164 GLN A CA 1
ATOM 1382 C C . GLN A 1 164 ? 21.907 -7.252 -47.467 1.00 55.19 164 GLN A C 1
ATOM 1384 O O . GLN A 1 164 ? 20.722 -7.210 -47.803 1.00 55.19 164 GLN A O 1
ATOM 1389 N N . ILE A 1 165 ? 22.793 -6.346 -47.890 1.00 43.91 165 ILE A N 1
ATOM 1390 C CA . ILE A 1 165 ? 22.571 -5.465 -49.051 1.00 43.91 165 ILE A CA 1
ATOM 1391 C C . ILE A 1 165 ? 23.766 -5.604 -49.987 1.00 43.91 165 ILE A C 1
ATOM 1393 O O . ILE A 1 165 ? 24.903 -5.519 -49.471 1.00 43.91 165 ILE A O 1
#

=== Feature glossary ===
The record interleaves many kinds of information about one protein. Here is each kind framed as the question it answers.

Q: What known structures does this most resemble?
A: Structural nearest neighbors (via Foldseek easy-search vs the PDB). Reported per hit: target PDB id, E-value, and alignment TM-score. A TM-score above ~0.5 is the conventional threshold for 'same fold'.

Q: Where is each backbone atom in 3D?
A: The mmCIF table is the protein's shape written out atom by atom. For each backbone N, Cα, C, and carbonyl O, it records an (x, y, z) coordinate triple in Å plus the residue type, chain letter, and residue number.

Q: What are the backbone torsion angles?
A: The φ/ψ torsion pair specifies the backbone conformation at each residue. φ rotates about the N–Cα bond, ψ about the Cα–C bond. Steric clashes forbid most of the (φ, ψ) plane — the allowed regions (α-helix basin, β-sheet basin, left-handed helix) are the Ramachandran-allowed regions.

Q: Which residues are buried vs exposed?
A: Solvent-accessible surface area (SASA) is the area in Å² traced out by the centre of a 1.4 Å probe sphere (a water molecule) rolled over the protein's van der Waals surface (Shrake–Rupley / Lee–Richards construction). Buried residues have near-zero SASA; fully exposed residues can exceed 200 Å². The total SASA scales roughly with the number of surface residues.

Q: How confident is the AlphaFold model at each residue?
A: pLDDT is the predicted lDDT-Cα score: AlphaFold's confidence that the local environment of each residue (all inter-atomic distances within 15 Å) is correctly placed. It is a per-residue number between 0 and 100, with higher meaning more reliable.

Q: What does the local fold look like, residue by resi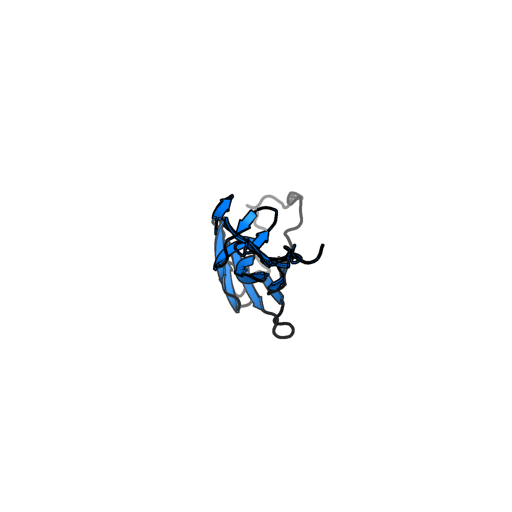due?
A: 3Di is Foldseek's structural alphabet. Each residue is assigned one of twenty discrete states based on how its Cα sits relative to its spatial (not sequential) neighbors. Aligning 3Di strings finds structural homologs roughly as well as full 3D superposition, but orders of magnitude faster.

Q: How big and how compact is the whole molecule?
A: Radius of gyration (Rg) is the root-mean-square distance of Cα atoms from their centroid — a single number for overall size and compactness. A globular domain of N residues has Rg ≈ 2.2·N^0.38 Å; an extended or disordered chain has a much larger Rg. The Cα contact count is the number of residue pairs whose Cα atoms are within 8 Å and are more than four positions apart in sequence — a standard proxy for tertiary packing density. The bounding box is the smallest axis-aligned box enclosing all Cα atoms.

Q: Which residues are in helices, strands, or loops?
A: DSSP 8-state secondary structure assigns each residue one of H (α-helix), G (3₁₀-helix), I (π-helix), E (extended β-strand), B (isolated β-bridge), T (hydrogen-bonded turn), S (bend), or '-' (coil). The assignment is computed from backbone hydrogen-bond geometry via the Kabsch–Sander algorithm.

Q: How mobile is each atom in the crystal?
A: Crystallographic B-factors measure how much each atom's electron density is smeared out, in Å². They rise in mobile loops and surface residues and fall in the buried interior. In AlphaFold models this column is repurposed to hold pLDDT instead.

Q: What if only a Cα trace is available?
A: P-SEA three-state annotation labels each residue as helix, strand, or coil based purely on the geometry of the Cα trace. It serves as a fallback when the full backbone (and thus DSSP) is unavailable.

Q: What family and function is it annotated with?
A: Database cross-references. InterPro integrates a dozen domain/family signature databases into unified entries with residue-range hits. GO terms attach function/process/location labels with evidence codes. CATH codes position the fold in a four-level structural taxonomy. Organism is the NCBI-taxonomy species name.

Q: Are the domains correctly placed relative to each other?
A: Predicted Aligned Error (PAE) is an AlphaFold confidence matrix: entry (i, j) is the expected error in the position of residue j, in ångströms, when the prediction is superimposed on the true structure at residue i. Low PAE within a block of residues means that block is internally rigid and well-predicted; high PAE between two blocks means their relative placement is uncertain even if each block individually is confident.

Q: What do the diagnostic plots show?
A: Three diagnostic plots accompany the record. The Cα contact map visualizes the tertiary structure as a 2D adjacency matrix (8 Å cutoff, sequence-local contacts suppressed). The Ramachandran plot shows the distribution of backbone (φ, ψ) torsions, with points in the α and β basins reflecting secondary structure content. The PAE plot shows AlphaFold's inter-residue confidence as a color matrix.

Q: What is the amino-acid chain?
A: Primary structure: the covalent order of the twenty standard amino acids along the backbone. Two proteins with the same sequence will (almost always) fold to the same structure; two with 30% identity often share a fold but not the details.

Q: What do the rendered images show?
A: The six renders are orthographic vi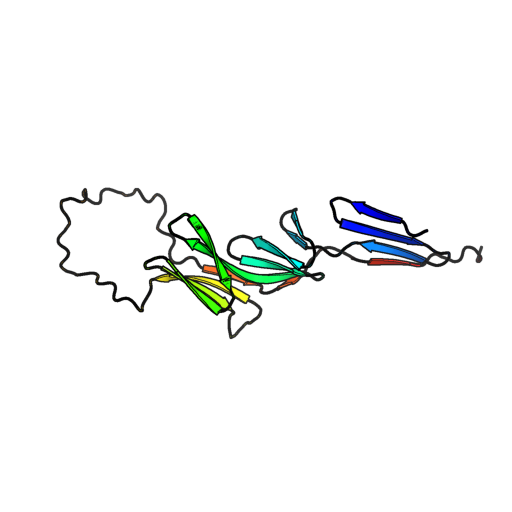ews along the three Cartesian axes in both directions. Representation (cartoon, sticks, or surface) and color scheme (sequence-rainbow or by-chain) vary across proteins so the training set covers all the common visualization conventions.